Protein AF-A0A132AC91-F1 (afdb_monomer_lite)

Foldseek 3Di:
DDPPPPDVPPDPCVVVPDPVPDPLADDPVDDQPDDPCVPPPPGDDDQDQPDDPVLCVVLVDDPVLSDSLVVLVSVLVVQVVVVPPPSVVSVVSVVVSVVVVVVVVVVVVVVRVVSSVVSVVVVVVVVVVVD

Structure (mmCIF, N/CA/C/O backbone):
data_AF-A0A132AC91-F1
#
_entry.id   AF-A0A132AC91-F1
#
loop_
_atom_site.group_PDB
_atom_site.id
_atom_site.type_symbol
_atom_site.label_atom_id
_atom_site.label_alt_id
_atom_site.label_comp_id
_atom_site.label_asym_id
_atom_site.label_entity_id
_atom_site.label_seq_id
_atom_site.pdbx_PDB_ins_code
_atom_site.Cartn_x
_atom_site.Cartn_y
_atom_site.Cartn_z
_atom_site.occupancy
_atom_site.B_iso_or_equiv
_atom_site.auth_seq_id
_atom_site.auth_comp_id
_atom_site.auth_asym_id
_atom_site.auth_atom_id
_atom_site.pdbx_PDB_model_num
ATOM 1 N N . MET A 1 1 ? 11.592 39.724 -43.380 1.00 40.94 1 MET A N 1
ATOM 2 C CA . MET A 1 1 ? 11.859 38.273 -43.444 1.00 40.94 1 MET A CA 1
ATOM 3 C C . MET A 1 1 ? 12.961 37.967 -42.453 1.00 40.94 1 MET A C 1
ATOM 5 O O . MET A 1 1 ? 14.102 38.321 -42.696 1.00 40.94 1 MET A O 1
ATOM 9 N N . GLY A 1 2 ? 12.607 37.409 -41.305 1.00 35.78 2 GLY A N 1
ATOM 10 C CA . GLY A 1 2 ? 13.563 37.012 -40.281 1.00 35.78 2 GLY A CA 1
ATOM 11 C C . GLY A 1 2 ? 12.867 35.978 -39.425 1.00 35.78 2 GLY A C 1
ATOM 12 O O . GLY A 1 2 ? 12.165 36.334 -38.486 1.00 35.78 2 GLY A O 1
ATOM 13 N N . ASN A 1 3 ? 12.967 34.714 -39.833 1.00 45.34 3 ASN A N 1
ATOM 14 C CA . ASN A 1 3 ? 12.541 33.598 -39.005 1.00 45.34 3 ASN A CA 1
ATOM 15 C C . ASN A 1 3 ? 13.436 33.618 -37.767 1.00 45.34 3 ASN A C 1
ATOM 17 O O . ASN A 1 3 ? 14.601 33.230 -37.842 1.00 45.34 3 ASN A O 1
ATOM 21 N N . LEU A 1 4 ? 12.906 34.114 -36.649 1.00 44.69 4 LEU A N 1
ATOM 22 C CA . LEU A 1 4 ? 13.471 33.850 -35.334 1.00 44.69 4 LEU A CA 1
ATOM 23 C C . LEU A 1 4 ? 13.346 32.344 -35.135 1.00 44.69 4 LEU A C 1
ATOM 25 O O . LEU A 1 4 ? 12.286 31.832 -34.778 1.00 44.69 4 LEU A O 1
ATOM 29 N N . GLY A 1 5 ? 14.411 31.639 -35.509 1.00 42.88 5 GLY A N 1
ATOM 30 C CA . GLY A 1 5 ? 14.547 30.209 -35.344 1.00 42.88 5 GLY A CA 1
ATOM 31 C C . GLY A 1 5 ? 14.475 29.879 -33.867 1.00 42.88 5 GLY A C 1
ATOM 32 O O . GLY A 1 5 ? 15.499 29.829 -33.195 1.00 42.88 5 GLY A O 1
ATOM 33 N N . LEU A 1 6 ? 13.261 29.605 -33.393 1.00 46.34 6 LEU A N 1
ATOM 34 C CA . LEU A 1 6 ? 13.020 28.775 -32.228 1.00 46.34 6 LEU A CA 1
ATOM 35 C C . LEU A 1 6 ? 13.406 27.328 -32.583 1.00 46.34 6 LEU A C 1
ATOM 37 O O . LEU A 1 6 ? 12.561 26.455 -32.763 1.00 46.34 6 LEU A O 1
ATOM 41 N N . THR A 1 7 ? 14.705 27.087 -32.790 1.00 47.34 7 THR A N 1
ATOM 42 C CA . THR A 1 7 ? 15.290 25.751 -32.674 1.00 47.34 7 THR A CA 1
ATOM 43 C C . THR A 1 7 ? 14.910 25.170 -31.314 1.00 47.34 7 THR A C 1
ATOM 45 O O . THR A 1 7 ? 14.787 25.880 -30.323 1.00 47.34 7 THR A O 1
ATOM 48 N N . LYS A 1 8 ? 14.666 23.866 -31.257 1.00 51.47 8 LYS A N 1
ATOM 49 C CA . LYS A 1 8 ? 14.042 23.176 -30.117 1.00 51.47 8 LYS A CA 1
ATOM 50 C C . LYS A 1 8 ? 14.900 23.139 -28.834 1.00 51.47 8 LYS A C 1
ATOM 52 O O . LYS A 1 8 ? 14.545 22.432 -27.899 1.00 51.47 8 LYS A O 1
ATOM 57 N N . ASP A 1 9 ? 15.971 23.930 -28.758 1.00 47.97 9 ASP A N 1
ATOM 58 C CA . ASP A 1 9 ? 17.111 23.656 -27.881 1.00 47.97 9 ASP A CA 1
ATOM 59 C C . ASP A 1 9 ? 17.489 24.799 -26.917 1.00 47.97 9 ASP A C 1
ATOM 61 O O . ASP A 1 9 ? 18.455 24.657 -26.176 1.00 47.97 9 ASP A O 1
ATOM 65 N N . HIS A 1 10 ? 16.780 25.936 -26.875 1.00 43.53 10 HIS A N 1
ATOM 66 C CA . HIS A 1 10 ? 17.257 27.113 -26.110 1.00 43.53 10 HIS A CA 1
ATOM 67 C C . HIS A 1 10 ? 16.511 27.474 -24.829 1.00 43.53 10 HIS A C 1
ATOM 69 O O . HIS A 1 10 ? 16.814 28.501 -24.228 1.00 43.53 10 HIS A O 1
ATOM 75 N N . ILE A 1 11 ? 15.635 26.614 -24.318 1.00 48.00 11 ILE A N 1
ATOM 76 C CA . ILE A 1 11 ? 15.376 26.633 -22.877 1.00 48.00 11 ILE A CA 1
ATOM 77 C C . ILE A 1 11 ? 15.245 25.188 -22.411 1.00 48.00 11 ILE A C 1
ATOM 79 O O . ILE A 1 11 ? 14.158 24.616 -22.380 1.00 48.00 11 ILE A O 1
ATOM 83 N N . SER A 1 12 ? 16.367 24.570 -22.056 1.00 51.09 12 SER A N 1
ATOM 84 C CA . SER A 1 12 ? 16.372 23.372 -21.221 1.00 51.09 12 SER A CA 1
ATOM 85 C C . SER A 1 12 ? 15.859 23.758 -19.826 1.00 51.09 12 SER A C 1
ATOM 87 O O . SER A 1 12 ? 16.613 23.959 -18.881 1.00 51.09 12 SER A O 1
ATOM 89 N N . ILE A 1 13 ? 14.533 23.898 -19.704 1.00 49.25 13 ILE A N 1
ATOM 90 C CA . ILE A 1 13 ? 13.802 24.137 -18.445 1.00 49.25 13 ILE A CA 1
ATOM 91 C C . ILE A 1 13 ? 13.785 22.856 -17.591 1.00 49.25 13 ILE A C 1
A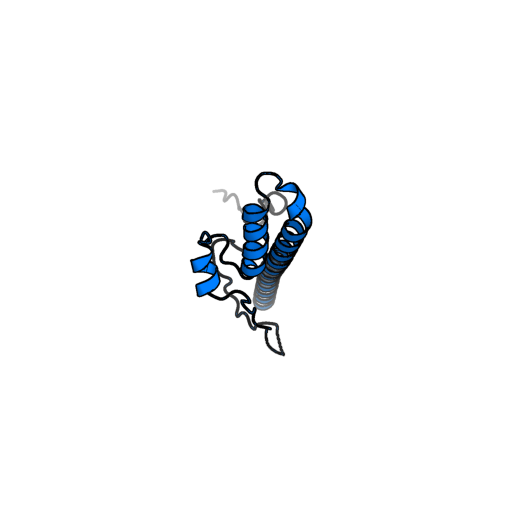TOM 93 O O . ILE A 1 13 ? 13.288 22.877 -16.477 1.00 49.25 13 ILE A O 1
ATOM 97 N N . GLU A 1 14 ? 14.376 21.744 -18.037 1.00 51.88 14 GLU A N 1
ATOM 98 C CA . GLU A 1 14 ? 14.414 20.459 -17.317 1.00 51.88 14 GLU A CA 1
ATOM 99 C C . GLU A 1 14 ? 14.790 20.507 -15.813 1.00 51.88 14 GLU A C 1
ATOM 101 O O . GLU A 1 14 ? 14.244 19.696 -15.053 1.00 51.88 14 GLU A O 1
ATOM 106 N N . PRO A 1 15 ? 15.658 21.420 -15.315 1.00 52.75 15 PRO A N 1
ATOM 107 C CA . PRO A 1 15 ? 15.901 21.538 -13.874 1.00 52.75 15 PRO A CA 1
ATOM 108 C C . PRO A 1 15 ? 14.823 22.335 -13.112 1.00 52.75 15 PRO A C 1
ATOM 110 O O . PRO A 1 15 ? 14.750 22.216 -11.891 1.00 52.75 15 PRO A O 1
ATOM 113 N N . TYR A 1 16 ? 13.975 23.110 -13.800 1.00 56.62 16 TYR A N 1
ATOM 114 C CA . TYR A 1 16 ? 12.896 23.937 -13.228 1.00 56.62 16 TYR A CA 1
ATOM 115 C C . TYR A 1 16 ? 11.484 23.483 -13.627 1.00 56.62 16 TYR A C 1
ATOM 117 O O . TYR A 1 16 ? 10.497 24.016 -13.121 1.00 56.62 16 TYR A O 1
ATOM 125 N N . THR A 1 17 ? 11.351 22.497 -14.518 1.00 57.03 17 THR A N 1
ATOM 126 C CA . THR A 1 17 ? 10.075 21.823 -14.748 1.00 57.03 17 THR A CA 1
ATOM 127 C C . THR A 1 17 ? 9.691 21.102 -13.472 1.00 57.03 17 THR A C 1
ATOM 129 O O . THR A 1 17 ? 10.472 20.302 -12.949 1.00 57.03 17 THR A O 1
ATOM 132 N N . PHE A 1 18 ? 8.488 21.368 -12.977 1.00 64.00 18 PHE A N 1
ATOM 133 C CA . PHE A 1 18 ? 7.949 20.627 -11.854 1.00 64.00 18 PHE A CA 1
ATOM 134 C C . PHE A 1 18 ? 8.100 19.106 -12.075 1.00 64.00 18 PHE A C 1
ATOM 136 O O . PHE A 1 18 ? 7.885 18.647 -13.198 1.00 64.00 18 PHE A O 1
ATOM 143 N N . PRO A 1 19 ? 8.451 18.308 -11.047 1.00 61.06 19 PRO A N 1
ATOM 144 C CA . PRO A 1 19 ? 8.788 16.886 -11.201 1.00 61.06 19 PRO A CA 1
ATOM 145 C C . PRO A 1 19 ? 7.749 16.061 -11.977 1.00 61.06 19 PRO A C 1
ATOM 147 O O . PRO A 1 19 ? 8.108 15.147 -12.714 1.00 61.06 19 PRO A O 1
ATOM 150 N N . TYR A 1 20 ? 6.475 16.442 -11.862 1.00 59.53 20 TYR A N 1
ATOM 151 C CA . TYR A 1 20 ? 5.325 15.829 -12.526 1.00 59.53 20 TYR A CA 1
ATOM 152 C C . TYR A 1 20 ? 5.213 16.109 -14.037 1.00 59.53 20 TYR A C 1
ATOM 154 O O . TYR A 1 20 ? 4.393 15.491 -14.708 1.00 59.53 20 TYR A O 1
ATOM 162 N N . LEU A 1 21 ? 6.024 17.011 -14.598 1.00 63.78 21 LEU A N 1
ATOM 163 C CA . LEU A 1 21 ? 6.089 17.281 -16.043 1.00 63.78 21 LEU A CA 1
ATOM 164 C C . LEU A 1 21 ? 7.126 16.408 -16.766 1.00 63.78 21 LEU A C 1
ATOM 166 O O . LEU A 1 21 ? 7.234 16.463 -17.992 1.00 63.78 21 LEU A O 1
ATOM 170 N N . ARG A 1 22 ? 7.907 15.602 -16.035 1.00 70.75 22 ARG A N 1
ATOM 171 C CA . ARG A 1 22 ? 8.884 14.702 -16.650 1.00 70.75 22 ARG A CA 1
ATOM 172 C C . ARG A 1 22 ? 8.178 13.533 -17.324 1.00 70.75 22 ARG A C 1
ATOM 174 O O . ARG A 1 22 ? 7.373 12.839 -16.712 1.00 70.75 22 ARG A O 1
ATOM 181 N N . LYS A 1 23 ? 8.554 13.247 -18.572 1.00 72.19 23 LYS A N 1
ATOM 182 C CA . LYS A 1 23 ? 7.946 12.174 -19.378 1.00 72.19 23 LYS A CA 1
ATOM 183 C C . LYS A 1 23 ? 8.082 10.779 -18.745 1.00 72.19 23 LYS A C 1
ATOM 185 O O . LYS A 1 23 ? 7.241 9.916 -18.971 1.00 72.19 23 LYS A O 1
ATOM 190 N N . ASN A 1 24 ? 9.119 10.550 -17.939 1.00 78.56 24 ASN A N 1
ATOM 191 C CA . ASN A 1 24 ? 9.333 9.286 -17.233 1.00 78.56 24 ASN A CA 1
ATOM 192 C C . ASN A 1 24 ? 8.573 9.166 -15.897 1.00 78.56 24 ASN A C 1
ATOM 194 O O . ASN A 1 24 ? 8.619 8.095 -15.302 1.00 78.56 24 ASN A O 1
ATOM 198 N N . TRP A 1 25 ? 7.879 10.205 -15.417 1.00 84.25 25 TRP A N 1
ATOM 199 C CA . TRP A 1 25 ? 7.211 10.209 -14.108 1.00 84.25 25 TRP A CA 1
ATOM 200 C C . TRP A 1 25 ? 5.832 9.517 -14.133 1.00 84.25 25 TRP A C 1
ATOM 202 O O . TRP A 1 25 ? 4.965 9.958 -14.897 1.00 84.25 25 TRP A O 1
ATOM 212 N N . PRO A 1 26 ? 5.589 8.469 -13.315 1.00 86.69 26 PRO A N 1
ATOM 213 C CA . PRO A 1 26 ? 4.304 7.778 -13.246 1.00 86.69 26 PRO A CA 1
ATOM 214 C C . PRO A 1 26 ? 3.100 8.650 -12.908 1.00 86.69 26 PRO A C 1
ATOM 216 O O . PRO A 1 26 ? 3.204 9.570 -12.104 1.00 86.69 26 PRO A O 1
ATOM 219 N N . SER A 1 27 ? 1.959 8.378 -13.546 1.00 84.12 27 SER A N 1
ATOM 220 C CA . SER A 1 27 ? 0.713 9.093 -13.259 1.00 84.12 27 SER A CA 1
ATOM 221 C C . SER A 1 27 ? -0.042 8.338 -12.175 1.00 84.12 27 SER A C 1
ATOM 223 O O . SER A 1 27 ? -0.335 7.167 -12.358 1.00 84.12 27 SER A O 1
ATOM 225 N N . ASP A 1 28 ? -0.396 9.007 -11.080 1.00 83.75 28 ASP A N 1
ATOM 226 C CA . ASP A 1 28 ? -1.096 8.359 -9.960 1.00 83.75 28 ASP A CA 1
ATOM 227 C C . ASP A 1 28 ? -2.555 7.993 -10.283 1.00 83.75 28 ASP A C 1
ATOM 229 O O . ASP A 1 28 ? -3.171 7.204 -9.571 1.00 83.75 28 ASP A O 1
ATOM 233 N N . SER A 1 29 ? -3.136 8.596 -11.325 1.00 87.25 29 SER A N 1
ATOM 234 C CA . SER A 1 29 ? -4.538 8.397 -11.705 1.00 87.25 29 SER A CA 1
ATOM 235 C C . SER A 1 29 ? -4.741 7.333 -12.780 1.00 87.25 29 SER A C 1
ATOM 237 O O . SER A 1 29 ? -5.881 6.963 -13.043 1.00 87.25 29 SER A O 1
ATOM 239 N N . GLN A 1 30 ? -3.674 6.923 -13.465 1.00 87.81 30 GLN A N 1
ATOM 240 C CA . GLN A 1 30 ? -3.731 5.953 -14.555 1.00 87.81 30 GLN A CA 1
ATOM 241 C C . GLN A 1 30 ? -3.051 4.665 -14.117 1.00 87.81 30 GLN A C 1
ATOM 243 O O . GLN A 1 30 ? -2.036 4.700 -13.426 1.00 87.81 30 GLN A O 1
ATOM 248 N N . ASP A 1 31 ? -3.595 3.537 -14.558 1.00 88.06 31 ASP A N 1
ATOM 249 C CA . ASP A 1 31 ? -2.966 2.248 -14.320 1.00 88.06 31 ASP A CA 1
ATOM 250 C C . ASP A 1 31 ? -1.657 2.123 -15.111 1.00 88.06 31 ASP A C 1
ATOM 252 O O . ASP A 1 31 ? -1.497 2.687 -16.200 1.00 88.06 31 ASP A O 1
ATOM 256 N N . SER A 1 32 ? -0.717 1.352 -14.562 1.00 90.00 32 SER A N 1
ATOM 257 C CA . SER A 1 32 ? 0.554 1.058 -15.225 1.00 90.00 32 SER A CA 1
ATOM 258 C C . SER A 1 32 ? 0.298 0.384 -16.583 1.00 90.00 32 SER A C 1
ATOM 260 O O . SER A 1 32 ? -0.355 -0.662 -16.615 1.00 90.00 32 SER A O 1
ATOM 262 N N . PRO A 1 33 ? 0.890 0.875 -17.689 1.00 90.38 33 PRO A N 1
ATOM 263 C CA . PRO A 1 33 ? 0.743 0.257 -19.009 1.00 90.38 33 PRO A CA 1
ATOM 264 C C . PRO A 1 33 ? 1.539 -1.053 -19.165 1.00 90.38 33 PRO A C 1
ATOM 266 O O . PRO A 1 33 ? 1.394 -1.746 -20.169 1.00 90.38 33 PRO A O 1
ATOM 269 N N . TYR A 1 34 ? 2.397 -1.390 -18.197 1.00 92.56 34 TYR A N 1
ATOM 270 C CA . TYR A 1 34 ? 3.293 -2.546 -18.245 1.00 92.56 34 TYR A CA 1
ATOM 271 C C . TYR A 1 34 ? 2.650 -3.826 -17.717 1.00 92.56 34 TYR A C 1
ATOM 273 O O . TYR A 1 34 ? 1.945 -3.802 -16.706 1.00 92.56 34 TYR A O 1
ATOM 281 N N . ASP A 1 35 ? 3.016 -4.962 -18.315 1.00 93.19 35 ASP A N 1
ATOM 282 C CA . ASP A 1 35 ? 2.651 -6.288 -17.812 1.00 93.19 35 ASP A CA 1
ATOM 283 C C . ASP A 1 35 ? 3.204 -6.491 -16.380 1.00 93.19 35 ASP A C 1
ATOM 285 O O . ASP A 1 35 ? 4.408 -6.306 -16.149 1.00 93.19 35 ASP A O 1
ATOM 289 N N . PRO A 1 36 ? 2.374 -6.876 -15.388 1.00 92.31 36 PRO A N 1
ATOM 290 C CA . PRO A 1 36 ? 2.823 -7.199 -14.034 1.00 92.31 36 PRO A CA 1
ATOM 291 C C . PRO A 1 36 ? 3.923 -8.268 -13.946 1.00 92.31 36 PRO A C 1
ATOM 293 O O . PRO A 1 36 ? 4.683 -8.267 -12.972 1.00 92.31 36 PRO A O 1
ATOM 296 N N . LEU A 1 37 ? 4.024 -9.170 -14.929 1.00 92.31 37 LEU A N 1
ATOM 297 C CA . LEU A 1 37 ? 5.029 -10.239 -14.965 1.00 92.31 37 LEU A CA 1
ATOM 298 C C . LEU A 1 37 ? 6.363 -9.805 -15.594 1.00 92.31 37 LEU A C 1
ATOM 300 O O . LEU A 1 37 ? 7.370 -10.503 -15.438 1.00 92.31 37 LEU A O 1
ATOM 304 N N . GLU A 1 38 ? 6.424 -8.636 -16.241 1.00 91.06 38 GLU A N 1
ATOM 305 C CA . GLU A 1 38 ? 7.654 -8.158 -16.874 1.00 91.06 38 GLU A CA 1
ATOM 306 C C . GLU A 1 38 ? 8.774 -7.966 -15.832 1.00 91.06 38 GLU A C 1
ATOM 308 O O . GLU A 1 38 ? 8.647 -7.206 -14.866 1.00 91.06 38 GLU A O 1
ATOM 313 N N . GLY A 1 39 ? 9.896 -8.666 -16.024 1.00 87.38 39 GLY A N 1
ATOM 314 C CA . GLY A 1 39 ? 11.043 -8.630 -15.110 1.00 87.38 39 GLY A CA 1
ATOM 315 C C . GLY A 1 39 ? 10.990 -9.634 -13.951 1.00 87.38 39 GLY A C 1
ATOM 316 O O . GLY A 1 39 ? 11.906 -9.633 -13.130 1.00 87.38 39 GLY A O 1
ATOM 317 N N . PHE A 1 40 ? 9.981 -10.511 -13.894 1.00 92.25 40 PHE A N 1
ATOM 318 C CA . PHE A 1 40 ? 9.872 -11.583 -12.898 1.00 92.25 40 PHE A CA 1
ATOM 319 C C . PHE A 1 40 ? 9.999 -12.971 -13.558 1.00 92.25 40 PHE A C 1
ATOM 321 O O . PHE A 1 40 ? 8.983 -13.593 -13.862 1.00 92.25 40 PHE A O 1
ATOM 328 N N . PRO A 1 41 ? 11.223 -13.503 -13.763 1.00 91.31 41 PRO A N 1
ATOM 329 C CA . PRO A 1 41 ? 11.424 -14.764 -14.491 1.00 91.31 41 PRO A CA 1
ATOM 330 C C . PRO A 1 41 ? 10.794 -15.985 -13.800 1.00 91.31 41 PRO A C 1
ATOM 332 O O . PRO A 1 41 ? 10.378 -16.919 -14.473 1.00 91.31 41 PRO A O 1
ATOM 335 N N . ASN A 1 42 ? 10.679 -15.957 -12.469 1.00 90.69 42 ASN A N 1
ATOM 336 C CA . ASN A 1 42 ? 10.100 -17.040 -11.663 1.00 90.69 42 ASN A CA 1
ATOM 337 C C . ASN A 1 42 ? 8.641 -16.762 -11.242 1.00 90.69 42 ASN A C 1
ATOM 339 O O . ASN A 1 42 ? 8.121 -17.429 -10.350 1.00 90.69 42 ASN A O 1
ATOM 343 N N . GLY A 1 43 ? 7.993 -15.755 -11.840 1.00 89.62 43 GLY A N 1
ATOM 344 C CA . GLY A 1 43 ? 6.645 -15.317 -11.475 1.00 89.62 43 GLY A CA 1
ATOM 345 C C . GLY A 1 43 ? 6.587 -14.391 -10.251 1.00 89.62 43 GLY A C 1
ATOM 346 O O . GLY A 1 43 ? 7.563 -14.200 -9.520 1.00 89.62 43 GLY A O 1
ATOM 347 N N . ARG A 1 44 ? 5.418 -13.769 -10.043 1.00 89.69 44 ARG A N 1
ATOM 348 C CA . ARG A 1 44 ? 5.144 -12.830 -8.942 1.00 89.69 44 ARG A CA 1
ATOM 349 C C . ARG A 1 44 ? 4.364 -13.537 -7.833 1.00 89.69 44 ARG A C 1
ATOM 351 O O . ARG A 1 44 ? 3.371 -14.207 -8.101 1.00 89.69 44 ARG A O 1
ATOM 358 N N . LYS A 1 45 ? 4.770 -13.341 -6.576 1.00 90.75 45 LYS A N 1
ATOM 359 C CA . LYS A 1 45 ? 3.996 -13.810 -5.418 1.00 90.75 45 LYS A CA 1
ATOM 360 C C . LYS A 1 45 ? 2.698 -13.004 -5.305 1.00 90.75 45 LYS A C 1
ATOM 362 O O . LYS A 1 45 ? 2.745 -11.775 -5.236 1.00 90.75 45 LYS A O 1
ATOM 367 N N . THR A 1 46 ? 1.560 -13.689 -5.258 1.00 91.38 46 THR A N 1
ATOM 368 C CA .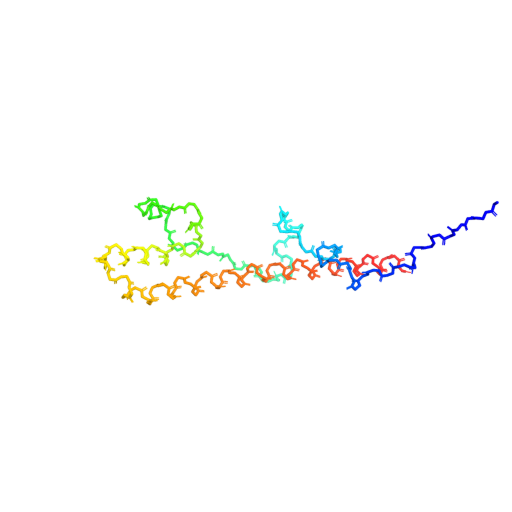 THR A 1 46 ? 0.256 -13.062 -5.029 1.00 91.38 46 THR A CA 1
ATOM 369 C C . THR A 1 46 ? 0.113 -12.620 -3.575 1.00 91.38 46 THR A C 1
ATOM 371 O O . THR A 1 46 ? 0.682 -13.213 -2.653 1.00 91.38 46 THR A O 1
ATOM 374 N N . ARG A 1 47 ? -0.629 -11.532 -3.365 1.00 92.12 47 ARG A N 1
ATOM 375 C CA . ARG A 1 47 ? -0.965 -11.052 -2.024 1.00 92.12 47 ARG A CA 1
ATOM 376 C C . ARG A 1 47 ? -2.144 -11.867 -1.506 1.00 92.12 47 ARG A C 1
ATOM 378 O O . ARG A 1 47 ? -3.093 -12.106 -2.245 1.00 92.12 47 ARG A O 1
ATOM 385 N N . VAL A 1 48 ? -2.064 -12.300 -0.255 1.00 92.69 48 VAL A N 1
ATOM 386 C CA . VAL A 1 48 ? -3.113 -13.098 0.386 1.00 92.69 48 VAL A CA 1
ATOM 387 C C . VAL A 1 48 ? -3.891 -12.187 1.326 1.00 92.69 48 VAL A C 1
ATOM 389 O O . VAL A 1 48 ? -3.293 -11.527 2.175 1.00 92.69 48 VAL A O 1
ATOM 392 N N . MET A 1 49 ? -5.210 -12.143 1.155 1.00 93.44 49 MET A N 1
ATOM 393 C CA . MET A 1 49 ? -6.119 -11.538 2.127 1.00 93.44 49 MET A CA 1
ATOM 394 C C . MET A 1 49 ? -6.291 -12.508 3.294 1.00 93.44 49 MET A C 1
ATOM 396 O O . MET A 1 49 ? -6.649 -13.663 3.080 1.00 93.44 49 MET A O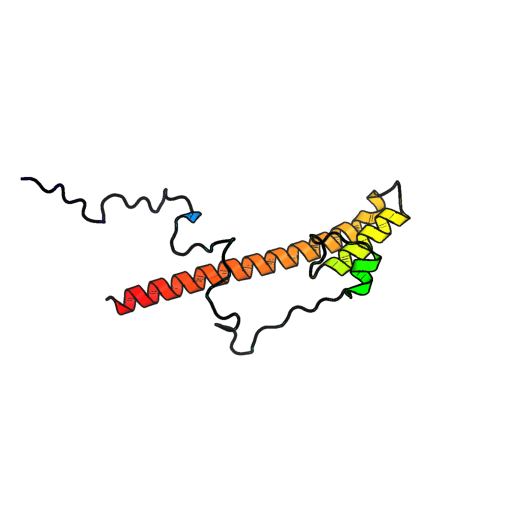 1
ATOM 400 N N . ILE A 1 50 ? -5.991 -12.050 4.510 1.00 94.88 50 ILE A N 1
ATOM 401 C CA . ILE A 1 50 ? -6.103 -12.874 5.724 1.00 94.88 50 ILE A CA 1
ATOM 402 C C . ILE A 1 50 ? -7.516 -12.783 6.315 1.00 94.88 50 ILE A C 1
ATOM 404 O O . ILE A 1 50 ? -8.058 -13.798 6.735 1.00 94.88 50 ILE A O 1
ATOM 408 N N . ALA A 1 51 ? -8.105 -11.583 6.335 1.00 93.06 51 ALA A N 1
ATOM 409 C CA . ALA A 1 51 ? -9.471 -11.371 6.811 1.00 93.06 51 ALA A CA 1
ATOM 410 C C . ALA A 1 51 ? -10.489 -11.853 5.774 1.00 93.06 51 ALA A C 1
ATOM 412 O O . ALA A 1 51 ? -10.332 -11.585 4.578 1.00 93.06 51 ALA A O 1
ATOM 413 N N . THR A 1 52 ? -11.545 -12.516 6.239 1.00 95.38 52 THR A N 1
ATOM 414 C CA . THR A 1 52 ? -12.674 -12.897 5.382 1.00 95.38 52 THR A CA 1
ATOM 415 C C . THR A 1 52 ? -13.620 -11.713 5.161 1.00 95.38 52 THR A C 1
ATOM 417 O O . THR A 1 52 ? -13.665 -10.765 5.948 1.00 95.38 52 THR A O 1
ATOM 420 N N . GLU A 1 53 ? -14.397 -11.743 4.077 1.00 93.44 53 GLU A N 1
ATOM 421 C CA . GLU A 1 53 ? -15.378 -10.686 3.789 1.00 93.44 53 GLU A CA 1
ATOM 422 C C . GLU A 1 53 ? -16.469 -10.611 4.866 1.00 93.44 53 GLU A C 1
ATOM 424 O O . GLU A 1 53 ? -16.814 -9.520 5.321 1.00 93.44 53 GLU A O 1
ATOM 429 N N . GLU A 1 54 ? -16.923 -11.769 5.353 1.00 94.62 54 GLU A N 1
ATOM 430 C CA . GLU A 1 54 ? -17.914 -11.878 6.428 1.00 94.62 54 GLU A CA 1
ATOM 431 C C . GLU A 1 54 ? -17.423 -11.219 7.728 1.00 94.62 54 GLU A C 1
ATOM 433 O O . GLU A 1 54 ? -18.173 -10.493 8.387 1.00 94.62 54 GLU A O 1
ATOM 438 N N . GLU A 1 55 ? -16.144 -11.397 8.076 1.00 93.56 55 GLU A N 1
ATOM 439 C CA . GLU A 1 55 ? -15.527 -10.736 9.231 1.00 93.56 55 GLU A CA 1
ATOM 440 C C . GLU A 1 55 ? -15.509 -9.210 9.066 1.00 93.56 55 GLU A C 1
ATOM 442 O O . GLU A 1 55 ? -15.897 -8.486 9.989 1.00 93.56 55 GLU A O 1
ATOM 447 N N . MET A 1 56 ? -15.123 -8.705 7.889 1.00 94.62 56 MET A N 1
ATOM 448 C CA . MET A 1 56 ? -15.075 -7.264 7.608 1.00 94.62 56 MET A CA 1
ATOM 449 C C . MET A 1 56 ? -16.463 -6.611 7.647 1.00 94.62 56 MET A C 1
ATOM 451 O O . MET A 1 56 ? -16.614 -5.487 8.146 1.00 94.62 56 MET A O 1
ATOM 455 N N . ASP A 1 57 ? -17.482 -7.314 7.156 1.00 94.44 57 ASP A N 1
ATOM 456 C CA . ASP A 1 57 ? -18.866 -6.849 7.190 1.00 94.44 57 ASP A CA 1
ATOM 457 C C . ASP A 1 57 ? -19.446 -6.901 8.607 1.00 94.44 57 ASP A C 1
ATOM 459 O O . ASP A 1 57 ? -20.094 -5.941 9.040 1.00 94.44 57 ASP A O 1
ATOM 463 N N . SER A 1 58 ? -19.138 -7.948 9.383 1.00 94.25 58 SER A N 1
ATOM 464 C CA . SER A 1 58 ? -19.548 -8.051 10.791 1.00 94.25 58 SER A CA 1
ATOM 465 C C . SER A 1 58 ? -18.969 -6.916 11.649 1.00 94.25 58 SER A C 1
ATOM 467 O O . SER A 1 58 ? -19.664 -6.346 12.498 1.00 94.25 58 SER A O 1
ATOM 469 N N . ALA A 1 59 ? -17.722 -6.522 11.369 1.00 92.44 59 ALA A N 1
ATOM 470 C CA . ALA A 1 59 ? -17.034 -5.409 12.014 1.00 92.44 59 ALA A CA 1
ATOM 471 C C . ALA A 1 59 ? -17.484 -4.032 11.492 1.00 92.44 59 ALA A C 1
ATOM 473 O O . ALA A 1 59 ? -17.089 -3.009 12.054 1.00 92.44 59 ALA A O 1
ATOM 474 N N . LYS A 1 60 ? -18.333 -3.986 10.453 1.00 93.06 60 LYS A N 1
ATOM 475 C CA . LYS A 1 60 ? -18.828 -2.763 9.802 1.00 93.06 60 LYS A CA 1
ATOM 476 C C . LYS A 1 60 ? -17.693 -1.828 9.377 1.00 93.06 60 LYS A C 1
ATOM 478 O O . LYS A 1 60 ? -17.747 -0.618 9.608 1.00 93.06 60 LYS A O 1
ATOM 483 N N . LEU A 1 61 ? -16.660 -2.394 8.750 1.00 93.44 61 LEU A N 1
ATOM 484 C CA . LEU A 1 61 ? -15.519 -1.616 8.279 1.00 93.44 61 LEU A CA 1
ATOM 485 C C . LEU A 1 61 ? -15.918 -0.659 7.155 1.00 93.44 61 LEU A C 1
ATOM 487 O O . LEU A 1 61 ? -16.581 -1.045 6.184 1.00 93.44 61 LEU A O 1
ATOM 491 N N . HIS A 1 62 ? -15.451 0.586 7.267 1.00 93.75 62 HIS A N 1
ATOM 492 C CA . HIS A 1 62 ? -15.547 1.560 6.185 1.00 93.75 62 HIS A CA 1
ATOM 493 C C . HIS A 1 62 ? -14.742 1.060 4.971 1.00 93.75 62 HIS A C 1
ATOM 495 O O . HIS A 1 62 ? -13.652 0.525 5.176 1.00 93.75 62 HIS A O 1
ATOM 501 N N . PRO A 1 63 ? -15.198 1.278 3.722 1.00 92.88 63 PRO A N 1
ATOM 502 C CA . PRO A 1 63 ? -14.514 0.788 2.518 1.00 92.88 63 PRO A CA 1
ATOM 503 C C . PRO A 1 63 ? -13.026 1.147 2.426 1.00 92.88 63 PRO A C 1
ATOM 505 O O . PRO A 1 63 ? -12.240 0.379 1.896 1.00 92.88 63 PRO A O 1
ATOM 508 N N . LYS A 1 64 ? -12.636 2.292 2.998 1.00 93.44 64 LYS A N 1
ATOM 509 C CA . LYS A 1 64 ? -11.241 2.760 3.064 1.00 93.44 64 LYS A CA 1
ATOM 510 C C . LYS A 1 64 ? -10.303 1.863 3.893 1.00 93.44 64 LYS A C 1
ATOM 512 O O . LYS A 1 64 ? -9.105 1.984 3.722 1.00 93.44 64 LYS A O 1
ATOM 517 N N . PHE A 1 65 ? -10.830 1.065 4.821 1.00 93.69 65 PHE A N 1
ATOM 518 C CA . PHE A 1 65 ? -10.034 0.181 5.685 1.00 93.69 65 PHE A CA 1
ATOM 519 C C . PHE A 1 65 ? -10.160 -1.295 5.278 1.00 93.69 65 PHE A C 1
ATOM 521 O O . PHE A 1 65 ? -9.722 -2.181 6.013 1.00 93.69 65 PHE A O 1
ATOM 528 N N . ARG A 1 66 ? -10.804 -1.581 4.138 1.00 94.62 66 ARG A N 1
ATOM 529 C CA . ARG A 1 66 ? -10.995 -2.938 3.603 1.00 94.62 66 ARG A CA 1
ATOM 530 C C . ARG A 1 66 ? -9.800 -3.340 2.735 1.00 94.62 66 ARG A C 1
ATOM 532 O O . ARG A 1 66 ? -9.942 -3.711 1.573 1.00 94.62 66 ARG A O 1
ATOM 539 N N . ASP A 1 67 ? -8.619 -3.240 3.325 1.00 94.50 67 ASP A N 1
ATOM 540 C CA . ASP A 1 67 ? -7.335 -3.415 2.654 1.00 94.50 67 ASP A CA 1
ATOM 541 C C . ASP A 1 67 ? -6.755 -4.791 3.023 1.00 94.50 67 ASP A C 1
ATOM 543 O O . ASP A 1 67 ? -7.258 -5.474 3.918 1.00 94.50 67 ASP A O 1
ATOM 547 N N . TYR A 1 68 ? -5.606 -5.174 2.452 1.00 95.81 68 TYR A N 1
ATOM 548 C CA . TYR A 1 68 ? -4.867 -6.371 2.902 1.00 95.81 68 TYR A CA 1
ATOM 549 C C . TYR A 1 68 ? -4.541 -6.351 4.407 1.00 95.81 68 TYR A C 1
ATOM 551 O O . TYR A 1 68 ? -4.373 -7.404 5.024 1.00 95.81 68 TYR A O 1
ATOM 559 N N . CYS A 1 69 ? -4.504 -5.160 5.010 1.00 95.50 69 CYS A N 1
ATOM 560 C CA . CYS A 1 69 ? -4.248 -4.948 6.428 1.00 95.50 69 CYS A CA 1
ATOM 561 C C . CYS A 1 69 ? -5.501 -4.993 7.334 1.00 95.50 69 CYS A C 1
ATOM 563 O O . CYS A 1 69 ? -5.395 -4.803 8.546 1.00 95.50 69 CYS A O 1
ATOM 565 N N . ALA A 1 70 ? -6.693 -5.270 6.788 1.00 96.62 70 ALA A N 1
ATOM 566 C CA . ALA A 1 70 ? -7.959 -5.197 7.530 1.00 96.62 70 ALA A CA 1
ATOM 567 C C . ALA A 1 70 ? -7.994 -6.075 8.796 1.00 96.62 70 ALA A C 1
ATOM 569 O O . ALA A 1 70 ? -8.567 -5.677 9.807 1.00 96.62 70 ALA A O 1
ATOM 570 N N . HIS A 1 71 ? -7.328 -7.232 8.780 1.00 95.56 71 HIS A N 1
ATOM 571 C CA . HIS A 1 71 ? -7.228 -8.136 9.931 1.00 95.56 71 HIS A CA 1
ATOM 572 C C . HIS A 1 71 ? -6.656 -7.440 11.184 1.00 95.56 71 HIS A C 1
ATOM 574 O O . HIS A 1 71 ? -7.236 -7.542 12.263 1.00 95.56 71 HIS A O 1
ATOM 580 N N . LYS A 1 72 ? -5.591 -6.637 11.038 1.00 96.94 72 LYS A N 1
ATOM 581 C CA . LYS A 1 72 ? -5.016 -5.849 12.144 1.00 96.94 72 LYS A CA 1
ATOM 582 C C . LYS A 1 72 ? -5.893 -4.681 12.569 1.00 96.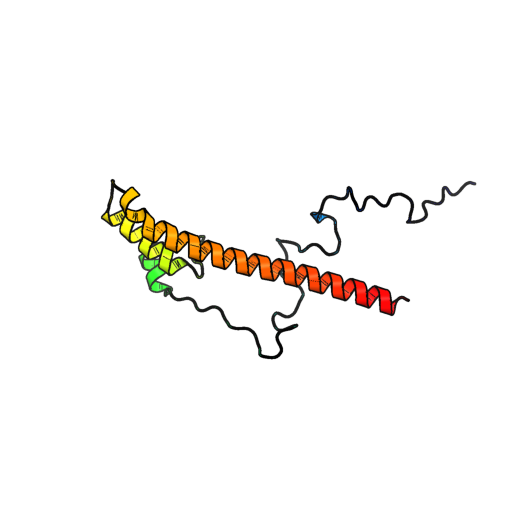94 72 LYS A C 1
ATOM 584 O O . LYS A 1 72 ? -5.931 -4.328 13.747 1.00 96.94 72 LYS A O 1
ATOM 589 N N . TYR A 1 73 ? -6.636 -4.099 11.632 1.00 96.19 73 TYR A N 1
ATOM 590 C CA . TYR A 1 73 ? -7.587 -3.043 11.963 1.00 96.19 73 TYR A CA 1
ATOM 591 C C . TYR A 1 73 ? -8.736 -3.560 12.837 1.00 96.19 73 TYR A C 1
ATOM 593 O O . TYR A 1 73 ? -9.141 -2.881 13.780 1.00 96.19 73 TYR A O 1
ATOM 601 N N . ILE A 1 74 ? -9.243 -4.766 12.554 1.00 96.25 74 ILE A N 1
ATOM 602 C CA . ILE A 1 74 ? -10.301 -5.406 13.350 1.00 96.25 74 ILE A CA 1
ATOM 603 C C . ILE A 1 74 ? -9.825 -5.629 14.792 1.00 96.25 74 ILE A C 1
ATOM 605 O O . ILE A 1 74 ? -10.557 -5.288 15.723 1.00 96.25 74 ILE A O 1
ATOM 609 N N . GLU A 1 75 ? -8.597 -6.126 14.981 1.00 95.25 75 GLU A N 1
ATOM 610 C CA . GLU A 1 75 ? -7.974 -6.295 16.305 1.00 95.25 75 GLU A CA 1
ATOM 611 C C . GLU A 1 75 ? -7.927 -4.959 17.065 1.00 95.25 75 GLU A C 1
ATOM 613 O O . GLU A 1 75 ? -8.495 -4.839 18.155 1.00 95.25 75 GLU A O 1
ATOM 618 N N . TYR A 1 76 ? -7.371 -3.922 16.427 1.00 95.88 76 TYR A N 1
ATOM 619 C CA . TYR A 1 76 ? -7.274 -2.579 17.001 1.00 95.88 76 TYR A CA 1
ATOM 620 C C . TYR A 1 76 ? -8.642 -1.992 17.380 1.00 95.88 76 TYR A C 1
ATOM 622 O O . TYR A 1 76 ? -8.835 -1.460 18.481 1.00 95.88 76 TYR A O 1
ATOM 630 N N . TYR A 1 77 ? -9.622 -2.099 16.482 1.00 94.25 77 TYR A N 1
ATOM 631 C CA . TYR A 1 77 ? -10.975 -1.605 16.721 1.00 94.25 77 TYR A CA 1
ATOM 632 C C . TYR A 1 77 ? -11.664 -2.364 17.867 1.00 94.25 77 TYR A C 1
ATOM 634 O O . TYR A 1 77 ? -12.355 -1.757 18.695 1.00 94.25 77 TYR A O 1
ATOM 642 N N . GLY A 1 78 ? -11.420 -3.673 17.970 1.00 94.38 78 GLY A N 1
ATOM 643 C CA . GLY A 1 78 ? -11.863 -4.513 19.079 1.00 94.38 78 GLY A CA 1
ATOM 644 C C . GLY A 1 78 ? -11.342 -4.022 20.432 1.00 94.38 78 GLY A C 1
ATOM 645 O O . GLY A 1 78 ? -12.127 -3.833 21.366 1.00 94.38 78 GLY A O 1
ATOM 646 N N . CYS A 1 79 ? -10.047 -3.716 20.544 1.00 95.94 79 CYS A N 1
ATOM 647 C CA . CYS A 1 79 ? -9.486 -3.188 21.790 1.00 95.94 79 CYS A CA 1
ATOM 648 C C . CYS A 1 79 ? -10.032 -1.815 22.158 1.00 95.94 79 CYS A C 1
ATOM 650 O O . CYS A 1 79 ? -10.315 -1.570 23.335 1.00 95.94 79 CYS A O 1
ATOM 652 N N . LEU A 1 80 ? -10.234 -0.921 21.183 1.00 94.69 80 LEU A N 1
ATOM 653 C CA . LEU A 1 80 ? -10.839 0.388 21.444 1.00 94.69 80 LEU A CA 1
ATOM 654 C C . LEU A 1 80 ? -12.243 0.255 22.042 1.00 94.69 80 LEU A C 1
ATOM 656 O O . LEU A 1 80 ? -12.599 1.011 22.950 1.00 94.69 80 LEU A O 1
ATOM 660 N N . LYS A 1 81 ? -13.031 -0.707 21.549 1.00 93.88 81 LYS A N 1
ATOM 661 C CA . LYS A 1 81 ? -14.372 -0.995 22.066 1.00 93.88 81 LYS A CA 1
ATOM 662 C C . LYS A 1 81 ? -14.319 -1.535 23.497 1.00 93.88 81 LYS A C 1
ATOM 664 O O . LYS A 1 81 ? -15.092 -1.077 24.336 1.00 93.88 81 LYS A O 1
ATOM 669 N N . ASN A 1 82 ? -13.389 -2.445 23.783 1.00 94.94 82 ASN A N 1
ATOM 670 C CA . ASN A 1 82 ? -13.270 -3.103 25.088 1.00 94.94 82 ASN A CA 1
ATOM 671 C C . ASN A 1 82 ? -12.686 -2.191 26.179 1.00 94.94 82 ASN A C 1
ATOM 673 O O . ASN A 1 82 ? -13.091 -2.271 27.334 1.00 94.94 82 ASN A O 1
ATOM 677 N N . ASN A 1 83 ? -11.751 -1.304 25.826 1.00 93.56 83 ASN A N 1
ATOM 678 C CA . ASN A 1 83 ? -11.006 -0.487 26.789 1.00 93.56 83 ASN A CA 1
ATOM 679 C C . ASN A 1 83 ? -11.536 0.942 26.951 1.00 93.56 83 ASN A C 1
ATOM 681 O O . ASN A 1 83 ? -10.851 1.779 27.539 1.00 93.56 83 ASN A O 1
ATOM 685 N N . ARG A 1 84 ? -12.734 1.258 26.451 1.00 91.25 84 ARG A N 1
ATOM 686 C CA . ARG A 1 84 ? -13.318 2.605 26.539 1.00 91.25 84 ARG A CA 1
ATOM 687 C C . ARG A 1 84 ? -13.519 3.017 28.013 1.00 91.25 84 ARG A C 1
ATOM 689 O O . ARG A 1 84 ? -14.134 2.248 28.748 1.00 91.25 84 ARG A O 1
ATOM 696 N N . PRO A 1 85 ? -13.042 4.199 28.479 1.00 90.88 85 PRO A N 1
ATOM 697 C CA . PRO A 1 85 ? -12.442 5.344 27.761 1.00 90.88 85 PRO A CA 1
ATOM 698 C C . PRO A 1 85 ? -10.895 5.364 27.693 1.00 90.88 85 PRO A C 1
ATOM 700 O O . PRO A 1 85 ? -10.294 6.326 27.217 1.00 90.88 85 PRO A O 1
ATOM 703 N N . LEU A 1 86 ? -10.228 4.328 28.191 1.00 92.94 86 LEU A N 1
ATOM 704 C CA . LEU A 1 86 ? -8.779 4.239 28.391 1.00 92.94 86 LEU A CA 1
ATOM 705 C C . LEU A 1 86 ? -8.062 3.676 27.149 1.00 92.94 86 LEU A C 1
ATOM 707 O O . LEU A 1 86 ? -7.377 2.653 27.204 1.00 92.94 86 LEU A O 1
ATOM 711 N N . TYR A 1 87 ? -8.192 4.372 26.017 1.00 91.38 87 TYR A N 1
ATOM 712 C CA . TYR A 1 87 ? -7.684 3.927 24.706 1.00 91.38 87 TYR A CA 1
ATOM 713 C C . TYR A 1 87 ? -6.163 3.763 24.615 1.00 91.38 87 TYR A C 1
ATOM 715 O O . TYR A 1 87 ? -5.652 3.051 23.756 1.00 91.38 87 TYR A O 1
ATOM 723 N N . TRP A 1 88 ? -5.409 4.413 25.497 1.00 90.69 88 TRP A N 1
ATOM 724 C CA . TRP A 1 88 ? -3.944 4.383 25.511 1.00 90.69 88 TRP A CA 1
ATOM 725 C C . TRP A 1 88 ? -3.365 3.014 25.886 1.00 90.69 88 TRP A C 1
ATOM 727 O O . TRP A 1 88 ? -2.165 2.808 25.710 1.00 90.69 88 TRP A O 1
ATOM 737 N N . ARG A 1 89 ? -4.196 2.074 26.353 1.00 93.31 89 ARG A N 1
ATOM 738 C CA . ARG A 1 89 ? -3.806 0.669 26.518 1.00 93.31 89 ARG A CA 1
ATOM 739 C C . ARG A 1 89 ? -3.661 -0.072 25.183 1.00 93.31 89 ARG A C 1
ATOM 741 O O . ARG A 1 89 ? -2.849 -0.980 25.095 1.00 93.31 89 ARG A O 1
ATOM 748 N N . CYS A 1 90 ? -4.331 0.381 24.122 1.00 96.31 90 CYS A N 1
ATOM 749 C CA . CYS A 1 90 ? -4.307 -0.243 22.790 1.00 96.31 90 CYS A CA 1
ATOM 750 C C . CYS A 1 90 ? -3.124 0.223 21.914 1.00 96.31 90 CYS A C 1
ATOM 752 O O . CYS A 1 90 ? -3.231 0.296 20.691 1.00 96.31 90 CYS A O 1
ATOM 754 N N . LYS A 1 91 ? -1.988 0.610 22.515 1.00 95.44 91 LYS A N 1
ATOM 755 C CA . LYS A 1 91 ? -0.815 1.109 21.768 1.00 95.44 91 LYS A CA 1
ATOM 756 C C . LYS A 1 91 ? -0.149 0.031 20.917 1.00 95.44 91 LYS A C 1
ATOM 758 O O . LYS A 1 91 ? 0.332 0.357 19.837 1.00 95.44 91 LYS A O 1
ATOM 763 N N . HIS A 1 92 ? -0.116 -1.204 21.415 1.00 96.19 92 HIS A N 1
ATOM 764 C CA . HIS A 1 92 ? 0.526 -2.327 20.737 1.00 96.19 92 HIS A CA 1
ATOM 765 C C . HIS A 1 92 ? -0.174 -2.642 19.415 1.00 96.19 92 HIS A C 1
ATOM 767 O O . HIS A 1 92 ? 0.430 -2.544 18.357 1.00 96.19 92 HIS A O 1
ATOM 773 N N . GLU A 1 93 ? -1.482 -2.878 19.463 1.00 96.00 93 GLU A N 1
ATOM 774 C CA . GLU A 1 93 ? -2.290 -3.162 18.273 1.00 96.00 93 GLU A CA 1
ATOM 775 C C . GLU A 1 93 ? -2.293 -1.999 17.277 1.00 96.00 93 GLU A C 1
ATOM 777 O O . GLU A 1 93 ? -2.231 -2.206 16.070 1.00 96.00 93 GLU A O 1
ATOM 782 N N . ARG A 1 94 ? -2.278 -0.751 17.769 1.00 96.19 94 ARG A N 1
ATOM 783 C CA . ARG A 1 94 ? -2.117 0.420 16.898 1.00 96.19 94 ARG A CA 1
ATOM 784 C C . ARG A 1 94 ? -0.782 0.392 16.148 1.00 96.19 94 ARG A C 1
ATOM 786 O O . ARG A 1 94 ? -0.733 0.801 14.993 1.00 96.19 94 ARG A O 1
ATOM 793 N N . HIS A 1 95 ? 0.296 -0.024 16.814 1.00 97.62 95 HIS A N 1
ATOM 794 C CA . HIS A 1 95 ? 1.610 -0.143 16.188 1.00 97.62 95 HIS A CA 1
ATOM 795 C C . HIS A 1 95 ? 1.633 -1.276 15.163 1.00 97.62 95 HIS A C 1
ATOM 797 O O . HIS A 1 95 ? 2.105 -1.057 14.056 1.00 97.62 95 HIS A O 1
ATOM 803 N N . GLU A 1 96 ? 1.077 -2.445 15.487 1.00 97.62 96 GLU A N 1
ATOM 804 C CA . GLU A 1 96 ? 0.992 -3.565 14.541 1.00 97.62 96 GLU A CA 1
ATOM 805 C C . GLU A 1 96 ? 0.197 -3.205 13.282 1.00 97.62 96 GLU A C 1
ATOM 807 O O . GLU A 1 96 ? 0.630 -3.496 12.167 1.00 97.62 96 GLU A O 1
ATOM 812 N N . TYR A 1 97 ? -0.940 -2.523 13.448 1.00 96.88 97 TYR A N 1
ATOM 813 C CA . TYR A 1 97 ? -1.715 -2.012 12.323 1.00 96.88 97 TYR A CA 1
ATOM 814 C C . TYR A 1 97 ? -0.901 -1.019 11.479 1.00 96.88 97 TYR A C 1
ATOM 816 O O . TYR A 1 97 ? -0.808 -1.173 10.263 1.00 96.88 97 TYR A O 1
ATOM 824 N N . GLY A 1 98 ? -0.247 -0.046 12.123 1.00 97.56 98 GLY A N 1
ATOM 825 C CA . GLY A 1 98 ? 0.574 0.947 11.428 1.00 97.56 98 GLY A CA 1
ATOM 826 C C . GLY A 1 98 ? 1.792 0.352 10.714 1.00 97.56 98 GLY A C 1
ATOM 827 O O . GLY A 1 98 ? 2.154 0.807 9.633 1.00 97.56 98 GLY A O 1
ATOM 828 N N . GLU A 1 99 ? 2.413 -0.685 11.275 1.00 98.00 99 GLU A N 1
ATOM 829 C CA . GLU A 1 99 ? 3.514 -1.402 10.629 1.00 98.00 99 GLU A CA 1
ATOM 830 C C . GLU A 1 99 ? 3.040 -2.123 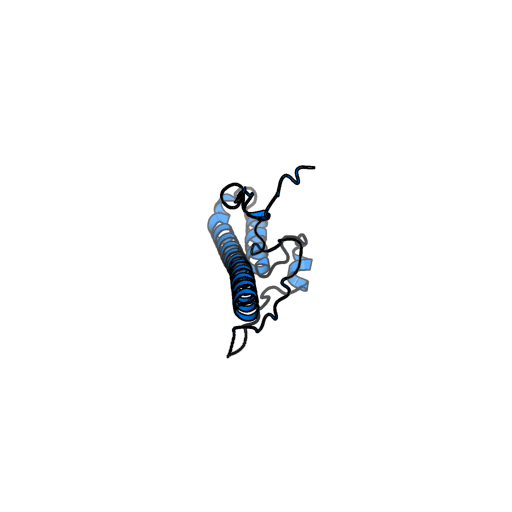9.363 1.00 98.00 99 GLU A C 1
ATOM 832 O O . GLU A 1 99 ? 3.699 -2.073 8.324 1.00 98.00 99 GLU A O 1
ATOM 837 N N . CYS A 1 100 ? 1.872 -2.749 9.427 1.00 96.69 100 CYS A N 1
ATOM 838 C CA . CYS A 1 100 ? 1.270 -3.429 8.292 1.00 96.69 100 CYS A CA 1
ATOM 839 C C . CYS A 1 100 ? 0.848 -2.445 7.179 1.00 96.69 100 CYS A C 1
ATOM 841 O O . CYS A 1 100 ? 1.156 -2.687 6.008 1.00 96.69 100 CYS A O 1
ATOM 843 N N . GLU A 1 101 ? 0.262 -1.289 7.518 1.00 96.81 101 GLU A N 1
ATOM 844 C CA . GLU A 1 101 ? 0.035 -0.201 6.551 1.00 96.81 101 GLU A CA 1
ATOM 845 C C . GLU A 1 101 ? 1.353 0.303 5.950 1.00 96.81 101 GLU A C 1
ATOM 847 O O . GLU A 1 101 ? 1.465 0.487 4.737 1.00 96.81 101 GLU A O 1
ATOM 852 N N . PHE A 1 102 ? 2.388 0.485 6.774 1.00 97.75 102 PHE A N 1
ATOM 853 C CA . PHE A 1 102 ? 3.697 0.921 6.300 1.00 97.75 102 PHE A CA 1
ATOM 854 C C . PHE A 1 102 ? 4.279 -0.064 5.281 1.00 97.75 102 PHE A C 1
ATOM 856 O O . PHE A 1 102 ? 4.704 0.341 4.197 1.00 97.75 102 PHE A O 1
ATOM 863 N N . GLN A 1 103 ? 4.241 -1.365 5.566 1.00 96.50 103 GLN A N 1
ATOM 864 C CA . GLN A 1 103 ? 4.701 -2.388 4.627 1.00 96.50 103 GLN A CA 1
ATOM 865 C C . GLN A 1 103 ? 3.916 -2.363 3.305 1.00 96.50 103 GLN A C 1
ATOM 867 O O . GLN A 1 103 ? 4.519 -2.530 2.240 1.00 96.50 103 GLN A O 1
ATOM 872 N N . ASP A 1 104 ? 2.608 -2.093 3.342 1.00 95.94 104 ASP A N 1
ATOM 873 C CA . ASP A 1 104 ? 1.804 -1.910 2.130 1.00 95.94 104 ASP A CA 1
ATOM 874 C C . ASP A 1 104 ? 2.228 -0.668 1.330 1.00 95.94 104 ASP A C 1
ATOM 876 O O . ASP A 1 104 ? 2.443 -0.744 0.118 1.00 95.94 104 ASP A O 1
ATOM 880 N N . THR A 1 105 ? 2.453 0.466 1.998 1.00 96.00 105 THR A N 1
ATOM 881 C CA . THR A 1 105 ? 2.952 1.673 1.318 1.00 96.00 105 THR A CA 1
ATOM 882 C C . THR A 1 105 ? 4.311 1.443 0.660 1.00 96.00 105 THR A C 1
ATOM 884 O O . THR A 1 105 ? 4.517 1.857 -0.480 1.00 96.00 105 THR A O 1
ATOM 887 N N . VAL A 1 106 ? 5.215 0.700 1.307 1.00 97.06 106 VAL A N 1
ATOM 888 C CA . VAL A 1 106 ? 6.516 0.331 0.732 1.00 97.06 106 VAL A CA 1
ATOM 889 C C . VAL A 1 106 ? 6.349 -0.517 -0.531 1.00 97.06 106 VAL A C 1
ATOM 891 O O . VAL A 1 106 ? 7.114 -0.355 -1.482 1.00 97.06 106 VAL A O 1
ATOM 894 N N . LEU A 1 107 ? 5.360 -1.413 -0.581 1.00 94.50 107 LEU A N 1
ATOM 895 C CA . LEU A 1 107 ? 5.051 -2.171 -1.797 1.00 94.50 107 LEU A CA 1
ATOM 896 C C . LEU A 1 107 ? 4.565 -1.250 -2.920 1.00 94.50 107 LEU A C 1
ATOM 898 O O . LEU A 1 107 ? 5.094 -1.330 -4.027 1.00 94.50 107 LEU A O 1
ATOM 902 N N . ARG A 1 108 ? 3.656 -0.318 -2.626 1.00 93.62 108 ARG A N 1
ATOM 903 C CA . ARG A 1 108 ? 3.162 0.667 -3.604 1.00 93.62 108 ARG A CA 1
ATOM 904 C C . ARG A 1 108 ? 4.279 1.571 -4.134 1.00 93.62 108 ARG A C 1
ATOM 906 O O . ARG A 1 108 ? 4.364 1.815 -5.333 1.00 93.62 108 ARG A O 1
ATOM 913 N N . MET A 1 109 ? 5.201 1.997 -3.270 1.00 94.56 109 MET A N 1
ATOM 914 C CA . MET A 1 109 ? 6.392 2.755 -3.679 1.00 94.56 109 MET A CA 1
ATOM 915 C C . MET A 1 109 ? 7.299 1.952 -4.620 1.00 94.56 109 MET A C 1
ATOM 917 O O . MET A 1 109 ? 7.857 2.505 -5.566 1.00 94.56 109 MET A O 1
ATOM 921 N N . LYS A 1 110 ? 7.445 0.640 -4.390 1.00 93.94 110 LYS A N 1
ATOM 922 C CA . LYS A 1 110 ? 8.208 -0.243 -5.288 1.00 93.94 110 LYS A CA 1
ATOM 923 C C . LYS A 1 110 ? 7.535 -0.389 -6.651 1.00 93.94 110 LYS A C 1
ATOM 925 O O . LYS A 1 110 ? 8.243 -0.471 -7.651 1.00 93.94 110 LYS A O 1
ATOM 930 N N . GLU A 1 111 ? 6.205 -0.423 -6.704 1.00 92.94 111 GLU A N 1
ATOM 931 C CA . GLU A 1 111 ? 5.457 -0.467 -7.967 1.00 92.94 111 GLU A CA 1
ATOM 932 C C . GLU A 1 111 ? 5.614 0.832 -8.757 1.00 92.94 111 GLU A C 1
ATOM 934 O O . GLU A 1 111 ? 5.942 0.784 -9.942 1.00 92.94 111 GLU A O 1
ATOM 939 N N . TRP A 1 112 ? 5.526 1.974 -8.077 1.00 92.81 112 TRP A N 1
ATOM 940 C CA . TRP A 1 112 ? 5.779 3.283 -8.674 1.00 92.81 112 TRP A CA 1
ATOM 941 C C . TRP A 1 112 ? 7.205 3.398 -9.244 1.00 92.81 112 TRP A C 1
ATOM 943 O O . TRP A 1 112 ? 7.410 3.763 -10.402 1.00 92.81 112 TRP A O 1
ATOM 953 N N . GLU A 1 113 ? 8.220 3.011 -8.466 1.00 93.75 113 GLU A N 1
ATOM 954 C CA . GLU A 1 113 ? 9.620 3.059 -8.909 1.00 93.75 113 GLU A CA 1
ATOM 955 C C . GLU A 1 113 ? 9.890 2.066 -10.055 1.00 93.75 113 GLU A C 1
ATOM 957 O O . GLU A 1 113 ? 10.680 2.360 -10.958 1.00 93.75 113 GLU A O 1
ATOM 962 N N . ARG A 1 114 ? 9.229 0.897 -10.051 1.00 92.56 114 ARG A N 1
ATOM 963 C CA . ARG A 1 114 ? 9.285 -0.069 -11.159 1.00 92.56 114 ARG A CA 1
ATOM 964 C C . ARG A 1 114 ? 8.778 0.570 -12.445 1.00 92.56 114 ARG A C 1
ATOM 966 O O . ARG A 1 114 ? 9.478 0.517 -13.453 1.00 92.56 114 ARG A O 1
ATOM 973 N N . GLU A 1 115 ? 7.598 1.177 -12.404 1.00 93.12 115 GLU A N 1
ATOM 974 C CA . GLU A 1 115 ? 6.999 1.830 -13.565 1.00 93.12 115 GLU A CA 1
ATOM 975 C C . GLU A 1 115 ? 7.892 2.952 -14.103 1.00 93.12 115 GLU A C 1
ATOM 977 O O . GLU A 1 115 ? 8.159 3.016 -15.306 1.00 93.12 115 GLU A O 1
ATOM 982 N N . ARG A 1 116 ? 8.447 3.782 -13.210 1.00 91.69 116 ARG A N 1
ATOM 983 C CA . ARG A 1 116 ? 9.383 4.845 -13.596 1.00 91.69 116 ARG A CA 1
ATOM 984 C C . ARG A 1 116 ? 10.579 4.292 -14.378 1.00 91.69 116 ARG A C 1
ATOM 986 O O . ARG A 1 116 ? 10.944 4.824 -15.425 1.00 91.69 116 ARG A O 1
ATOM 993 N N . ARG A 1 117 ? 11.184 3.201 -13.897 1.00 92.75 117 ARG A N 1
ATOM 994 C CA . ARG A 1 117 ? 12.363 2.582 -14.533 1.00 92.75 117 ARG A CA 1
ATOM 995 C C . ARG A 1 117 ? 12.043 1.896 -15.857 1.00 92.75 117 ARG A C 1
ATOM 997 O O . ARG A 1 117 ? 12.894 1.891 -16.747 1.00 92.75 117 ARG A O 1
ATOM 1004 N N . LEU A 1 118 ? 10.851 1.316 -16.000 1.00 92.94 118 LEU A N 1
ATOM 1005 C CA . LEU A 1 118 ? 10.413 0.721 -17.265 1.00 92.94 118 LEU A CA 1
ATOM 1006 C C . LEU A 1 118 ? 10.251 1.799 -18.342 1.00 92.94 118 LEU A C 1
ATOM 1008 O O . LEU A 1 118 ? 10.834 1.659 -19.417 1.00 92.94 118 LEU A O 1
ATOM 1012 N N . ARG A 1 119 ? 9.635 2.938 -18.010 1.00 91.75 119 ARG A N 1
ATOM 1013 C CA . ARG A 1 119 ? 9.560 4.102 -18.913 1.00 91.75 119 ARG A CA 1
ATOM 1014 C C . ARG A 1 119 ? 10.934 4.607 -19.321 1.00 91.75 119 ARG A C 1
ATOM 1016 O O . ARG A 1 119 ? 11.189 4.854 -20.493 1.00 91.75 119 ARG A O 1
ATOM 1023 N N . GLU A 1 120 ? 11.857 4.734 -18.368 1.00 92.19 120 GLU A N 1
ATOM 1024 C CA . GLU A 1 120 ? 13.244 5.125 -18.662 1.00 92.19 120 GLU A CA 1
ATOM 1025 C C . GLU A 1 120 ? 13.951 4.126 -19.590 1.00 92.19 120 GLU A C 1
ATOM 1027 O O . GLU A 1 120 ? 14.806 4.506 -20.391 1.00 92.19 120 GLU A O 1
ATOM 1032 N N . ARG A 1 121 ? 13.632 2.832 -19.493 1.00 92.50 121 ARG A N 1
ATOM 1033 C CA . ARG A 1 121 ? 14.170 1.803 -20.391 1.00 92.50 121 ARG A CA 1
ATOM 1034 C C . ARG A 1 121 ? 13.584 1.922 -21.796 1.00 92.50 121 ARG A C 1
ATOM 1036 O O . ARG A 1 121 ? 14.343 1.817 -22.754 1.00 92.50 121 ARG A O 1
ATOM 1043 N N . GLU A 1 122 ? 12.283 2.153 -21.920 1.00 92.62 122 GLU A N 1
ATOM 1044 C CA . GLU A 1 122 ? 11.619 2.364 -23.211 1.00 92.62 122 GLU A CA 1
ATOM 1045 C C . GLU A 1 122 ? 12.128 3.616 -23.914 1.00 92.62 122 GLU A C 1
ATOM 1047 O O . GLU A 1 122 ? 12.485 3.552 -25.086 1.00 92.62 122 GLU A O 1
ATOM 1052 N N . LEU A 1 123 ? 12.258 4.729 -23.186 1.00 91.12 123 LEU A N 1
ATOM 1053 C CA . LEU A 1 123 ? 12.819 5.967 -23.725 1.00 91.12 123 LEU A CA 1
ATOM 1054 C C . LEU A 1 123 ? 14.241 5.750 -24.256 1.00 91.12 123 LEU A C 1
ATOM 1056 O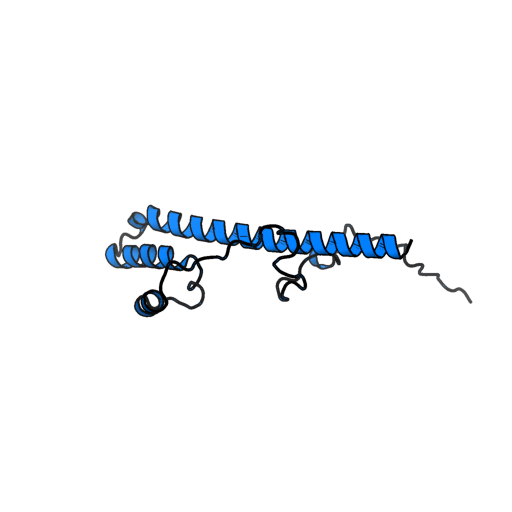 O . LEU A 1 123 ? 14.556 6.198 -25.355 1.00 91.12 123 LEU A O 1
ATOM 1060 N N . ARG A 1 124 ? 15.083 5.018 -23.514 1.00 92.12 124 ARG A N 1
ATOM 1061 C CA . ARG A 1 124 ? 16.439 4.669 -23.966 1.00 92.12 124 ARG A CA 1
ATOM 1062 C C . ARG A 1 124 ? 16.436 3.763 -25.197 1.00 92.12 124 ARG A C 1
ATOM 1064 O O . ARG A 1 124 ? 17.248 3.975 -26.087 1.00 92.12 124 ARG A O 1
ATOM 1071 N N . ARG A 1 125 ? 15.541 2.773 -25.271 1.00 94.12 125 ARG A N 1
ATOM 1072 C CA . ARG A 1 125 ? 15.400 1.908 -26.458 1.00 94.12 125 ARG A CA 1
ATOM 1073 C C . ARG A 1 125 ? 14.983 2.712 -27.687 1.00 94.12 125 ARG A C 1
ATOM 1075 O O . ARG A 1 125 ? 15.648 2.612 -28.707 1.00 94.12 125 ARG A O 1
ATOM 1082 N N . ALA A 1 126 ? 13.984 3.581 -27.549 1.00 93.44 126 ALA A N 1
ATOM 1083 C CA . ALA A 1 126 ? 13.528 4.450 -28.632 1.00 93.44 126 ALA A CA 1
ATOM 1084 C C . ALA A 1 126 ? 14.628 5.411 -29.123 1.00 93.44 126 ALA A C 1
ATOM 1086 O O . ALA A 1 126 ? 14.720 5.684 -30.314 1.00 93.44 126 ALA A O 1
ATOM 1087 N N . GLN A 1 127 ? 15.482 5.911 -28.222 1.00 92.94 127 GLN A N 1
ATOM 1088 C CA . GLN A 1 127 ? 16.641 6.730 -28.597 1.00 92.94 127 GLN A CA 1
ATOM 1089 C C . GLN A 1 127 ? 17.689 5.938 -29.386 1.00 92.94 127 GLN A C 1
ATOM 1091 O O . GLN A 1 127 ? 18.236 6.469 -30.344 1.00 92.94 127 GLN A O 1
ATOM 1096 N N . LEU A 1 128 ? 17.962 4.689 -28.992 1.00 96.31 128 LEU A N 1
ATOM 1097 C CA . LEU A 1 128 ? 18.900 3.811 -29.698 1.00 96.31 128 LEU A CA 1
ATOM 1098 C C . LEU A 1 128 ? 18.371 3.374 -31.067 1.00 96.31 128 LEU A C 1
ATOM 1100 O O . LEU A 1 128 ? 19.154 3.244 -31.991 1.00 96.31 128 LEU A O 1
ATOM 1104 N N . GLU A 1 129 ? 17.064 3.146 -31.198 1.00 95.75 129 GLU A N 1
ATOM 1105 C CA . GLU A 1 129 ? 16.420 2.805 -32.476 1.00 95.75 129 GLU A CA 1
ATOM 1106 C C . GLU A 1 129 ? 16.364 3.993 -33.447 1.00 95.75 129 GLU A C 1
ATOM 1108 O O . GLU A 1 129 ? 16.293 3.798 -34.658 1.00 95.75 129 GLU A O 1
ATOM 1113 N N . ALA A 1 130 ? 16.375 5.221 -32.921 1.00 92.94 130 ALA A N 1
ATOM 1114 C CA . ALA A 1 130 ? 16.384 6.448 -33.711 1.00 92.94 130 ALA A CA 1
ATOM 1115 C C . ALA A 1 130 ? 17.794 6.912 -34.128 1.00 92.94 130 ALA A C 1
ATOM 1117 O O . ALA A 1 130 ? 17.891 7.822 -34.955 1.00 92.94 130 ALA A O 1
ATOM 1118 N N . ALA A 1 131 ? 18.848 6.347 -33.529 1.00 83.88 131 ALA A N 1
ATOM 1119 C CA . ALA A 1 131 ? 20.252 6.671 -33.788 1.00 83.88 131 ALA A CA 1
ATOM 1120 C C . ALA A 1 131 ? 20.846 5.762 -34.873 1.00 83.88 131 ALA A C 1
ATOM 1122 O O . ALA A 1 131 ? 21.584 6.303 -35.727 1.00 83.88 131 ALA A O 1
#

Radius of gyration: 23.64 Å; chains: 1; bounding box: 40×55×72 Å

Secondary structure (DSSP, 8-state):
-------TTS---TTTS-GGGSTTSPPTTS--SS-TTTT-TT-PPPPPP-S-HHHHHHTT--GGG-STTHHHHHHHHHHHHHTTT-GGGGHHHHHHHHHHHHHHHHHHHHHHHHHHHHHHHHHHHHHHHH-

Organism: Sarcoptes scabiei (NCBI:txid52283)

pLDDT: mean 85.95, std 16.26, range [35.78, 98.0]

Sequence (131 aa):
MGNLGLTKDHISIEPYTFPYLRKNWPSDSQDSPYDPLEGFPNGRKTRVMIATEEEMDSAKLHPKFRDYCAHKYIEYYGCLKNNRPLYWRCKHERHEYGECEFQDTVLRMKEWERERRLRERELRRAQLEAA

InterPro domains:
  IPR008698 NADH dehydrogenase [ubiquinone] 1 beta subcomplex subunit 7, NDUB7 [PF05676] (50-111)
  IPR008698 NADH dehydrogenase [ubiquinone] 1 beta subcomplex subunit 7, NDUB7 [PTHR20900] (26-129)